Protein AF-A0A355UNB9-F1 (afdb_monomer_lite)

Radius of gyration: 19.96 Å; chains: 1; bounding box: 40×48×57 Å

pLDDT: mean 85.71, std 20.3, range [33.66, 98.69]

Structure (mmCIF, N/CA/C/O backbone):
data_AF-A0A355UNB9-F1
#
_entry.id   AF-A0A355UNB9-F1
#
loop_
_atom_site.group_PDB
_atom_site.id
_atom_site.type_symbol
_atom_site.label_atom_id
_atom_site.label_alt_id
_atom_site.label_comp_id
_atom_site.label_asym_id
_atom_site.label_entity_id
_atom_site.label_seq_id
_atom_site.pdbx_PDB_ins_code
_atom_site.Cartn_x
_atom_site.Cartn_y
_atom_site.Cartn_z
_atom_site.occupancy
_atom_site.B_iso_or_equiv
_atom_site.auth_seq_id
_atom_site.auth_comp_id
_atom_site.auth_asym_id
_atom_site.auth_atom_id
_atom_site.pdbx_PDB_model_num
ATOM 1 N N . MET A 1 1 ? 20.670 -5.992 5.823 1.00 36.31 1 MET A N 1
ATOM 2 C CA . MET A 1 1 ? 20.716 -6.525 4.443 1.00 36.31 1 MET A CA 1
ATOM 3 C C . MET A 1 1 ? 19.431 -7.303 4.202 1.00 36.31 1 MET A C 1
ATOM 5 O O . MET A 1 1 ? 19.235 -8.305 4.875 1.00 36.31 1 MET A O 1
ATOM 9 N N . ARG A 1 2 ? 18.523 -6.809 3.347 1.00 42.16 2 ARG A N 1
ATOM 10 C CA . ARG A 1 2 ? 17.342 -7.574 2.900 1.00 42.16 2 ARG A CA 1
ATOM 11 C C . ARG A 1 2 ? 17.784 -8.580 1.821 1.00 42.16 2 ARG A C 1
ATOM 13 O O . ARG A 1 2 ? 18.657 -8.222 1.029 1.00 42.16 2 ARG A O 1
ATOM 20 N N . PRO A 1 3 ? 17.246 -9.811 1.797 1.00 41.12 3 PRO A N 1
ATOM 21 C CA . PRO A 1 3 ? 17.519 -10.760 0.722 1.00 41.12 3 PRO A CA 1
ATOM 22 C C . PRO A 1 3 ? 16.921 -10.253 -0.605 1.00 41.12 3 PRO A C 1
ATOM 24 O O . PRO A 1 3 ? 16.001 -9.433 -0.579 1.00 41.12 3 PRO A O 1
ATOM 27 N N . PRO A 1 4 ? 17.433 -10.709 -1.760 1.00 48.72 4 PRO A N 1
ATOM 28 C CA . PRO A 1 4 ? 16.905 -10.315 -3.060 1.00 48.72 4 PRO A CA 1
ATOM 29 C C . PRO A 1 4 ? 15.475 -10.843 -3.235 1.00 48.72 4 PRO A C 1
ATOM 31 O O . PRO A 1 4 ? 15.212 -12.032 -3.042 1.00 48.72 4 PRO A O 1
ATOM 34 N N . PHE A 1 5 ? 14.552 -9.953 -3.599 1.00 41.62 5 PHE A N 1
ATOM 35 C CA . PHE A 1 5 ? 13.196 -10.319 -3.996 1.00 41.62 5 PHE A CA 1
ATOM 36 C C . PHE A 1 5 ? 13.260 -11.183 -5.264 1.00 41.62 5 PHE A C 1
ATOM 38 O O . PHE A 1 5 ? 13.942 -10.846 -6.231 1.00 41.62 5 PHE A O 1
ATOM 45 N N . THR A 1 6 ? 12.594 -12.337 -5.238 1.00 33.66 6 THR A N 1
ATOM 46 C CA . THR A 1 6 ? 12.492 -13.243 -6.388 1.00 33.66 6 THR A CA 1
ATOM 47 C C . THR A 1 6 ? 11.298 -12.815 -7.234 1.00 33.66 6 THR A C 1
ATOM 49 O O . THR A 1 6 ? 10.173 -12.807 -6.744 1.00 33.66 6 THR A O 1
ATOM 52 N N . ILE A 1 7 ? 11.536 -12.461 -8.498 1.00 41.28 7 ILE A N 1
ATOM 53 C CA . ILE A 1 7 ? 10.476 -12.167 -9.470 1.00 41.28 7 ILE A CA 1
ATOM 54 C C . ILE A 1 7 ? 9.796 -13.491 -9.841 1.00 41.28 7 ILE A C 1
ATOM 56 O O . ILE A 1 7 ? 10.406 -14.352 -10.478 1.00 41.28 7 ILE A O 1
ATOM 60 N N . HIS A 1 8 ? 8.531 -13.663 -9.459 1.00 39.06 8 HIS A N 1
ATOM 61 C CA . HIS A 1 8 ? 7.704 -14.781 -9.908 1.00 39.06 8 HIS A CA 1
ATOM 62 C C . HIS A 1 8 ? 7.012 -14.419 -11.229 1.00 39.06 8 HIS A C 1
ATOM 64 O O . HIS A 1 8 ? 5.869 -13.978 -11.246 1.00 39.06 8 HIS A O 1
ATOM 70 N N . ALA A 1 9 ? 7.695 -14.622 -12.356 1.00 43.97 9 ALA A N 1
ATOM 71 C CA . ALA A 1 9 ? 7.033 -14.642 -13.658 1.00 43.97 9 ALA A CA 1
ATOM 72 C C . ALA A 1 9 ? 6.337 -16.001 -13.840 1.00 43.97 9 ALA A C 1
ATOM 74 O O . ALA A 1 9 ? 7.000 -17.038 -13.917 1.00 43.97 9 ALA A O 1
ATOM 75 N N . ILE A 1 10 ? 5.004 -16.019 -13.908 1.00 44.78 10 ILE A N 1
ATOM 76 C CA . ILE A 1 10 ? 4.262 -17.228 -14.286 1.00 44.78 10 ILE A CA 1
ATOM 77 C C . ILE A 1 10 ? 4.319 -17.345 -15.810 1.00 44.78 10 ILE A C 1
ATOM 79 O O . ILE A 1 10 ? 3.577 -16.687 -16.536 1.00 44.78 10 ILE A O 1
ATOM 83 N N . LEU A 1 11 ? 5.215 -18.197 -16.306 1.00 42.91 11 LEU A N 1
ATOM 84 C CA . LEU A 1 11 ? 5.158 -18.678 -17.682 1.00 42.91 11 LEU A CA 1
ATOM 85 C C . LEU A 1 11 ? 4.012 -19.693 -17.775 1.00 42.91 11 LEU A C 1
ATOM 87 O O . LEU A 1 11 ? 4.052 -20.731 -17.117 1.00 42.91 11 LEU A O 1
ATOM 91 N N . ALA A 1 12 ? 2.986 -19.405 -18.574 1.00 41.47 12 ALA A N 1
ATOM 92 C CA . ALA A 1 12 ? 1.931 -20.374 -18.856 1.00 41.47 12 ALA A CA 1
ATOM 93 C C . ALA A 1 12 ? 2.526 -21.609 -19.568 1.00 41.47 12 ALA A C 1
ATOM 95 O O . ALA A 1 12 ? 3.122 -21.486 -20.640 1.00 41.47 12 ALA A O 1
ATOM 96 N N . ASP A 1 13 ? 2.379 -22.791 -18.960 1.00 42.03 13 ASP A N 1
ATOM 97 C CA . ASP A 1 13 ? 2.879 -24.069 -19.482 1.00 42.03 13 ASP A CA 1
ATOM 98 C C . ASP A 1 13 ? 1.979 -24.578 -20.634 1.00 42.03 13 ASP A C 1
ATOM 100 O O . ASP A 1 13 ? 0.772 -24.755 -20.441 1.00 42.03 13 ASP A O 1
ATOM 104 N N . PRO A 1 14 ? 2.509 -24.814 -21.849 1.00 48.97 14 PRO A N 1
ATOM 105 C CA . PRO A 1 14 ? 1.712 -25.135 -23.032 1.00 48.97 14 PRO A CA 1
ATOM 106 C C . PRO A 1 14 ? 1.349 -26.625 -23.178 1.00 48.97 14 PRO A C 1
ATOM 108 O O . PRO A 1 14 ? 1.231 -27.114 -24.304 1.00 48.97 14 PRO A O 1
ATOM 111 N N . LEU A 1 15 ? 1.142 -27.386 -22.098 1.00 48.03 15 LEU A N 1
ATOM 112 C CA . LEU A 1 15 ? 0.785 -28.810 -22.201 1.00 48.03 15 LEU A CA 1
ATOM 113 C C . LEU A 1 15 ? -0.690 -29.054 -22.583 1.00 48.03 15 LEU A C 1
ATOM 115 O O . LEU A 1 15 ? -1.437 -29.743 -21.894 1.00 48.03 15 LEU A O 1
ATOM 119 N N . LEU A 1 16 ? -1.067 -28.586 -23.774 1.00 48.44 16 LEU A N 1
ATOM 120 C CA . LEU A 1 16 ? -2.124 -29.163 -24.596 1.00 48.44 16 LEU A CA 1
ATOM 121 C C . LEU A 1 16 ? -1.446 -29.964 -25.721 1.00 48.44 16 LEU A C 1
ATOM 123 O O . LEU A 1 16 ? -0.952 -29.411 -26.704 1.00 48.44 16 LEU A O 1
ATOM 127 N N . LYS A 1 17 ? -1.372 -31.292 -25.577 1.00 57.19 17 LYS A N 1
ATOM 128 C CA . LYS A 1 17 ? -0.872 -32.167 -26.649 1.00 57.19 17 LYS A CA 1
ATOM 129 C C . LYS A 1 17 ? -1.819 -32.088 -27.849 1.00 57.19 17 LYS A C 1
ATOM 131 O O . LYS A 1 17 ? -2.913 -32.639 -27.792 1.00 57.19 17 LYS A O 1
ATOM 136 N N . CYS A 1 18 ? -1.370 -31.510 -28.963 1.00 41.78 18 CYS A N 1
ATOM 137 C CA . CYS A 1 18 ? -1.971 -31.777 -30.266 1.00 41.78 18 CYS A CA 1
ATOM 138 C C . CYS A 1 18 ? -0.901 -31.951 -31.359 1.00 41.78 18 CYS A C 1
ATOM 140 O O . CYS A 1 18 ? 0.000 -31.136 -31.526 1.00 41.78 18 CYS A O 1
ATOM 142 N N . ARG A 1 19 ? -1.021 -33.106 -32.019 1.00 45.78 19 ARG A N 1
ATOM 143 C CA . ARG A 1 19 ? -0.370 -33.693 -33.204 1.00 45.78 19 ARG A CA 1
ATOM 144 C C . ARG A 1 19 ? 0.531 -32.787 -34.077 1.00 45.78 19 ARG A C 1
ATOM 146 O O . ARG A 1 19 ? 0.133 -31.709 -34.501 1.00 45.78 19 ARG A O 1
ATOM 153 N N . LYS A 1 20 ? 1.710 -33.312 -34.452 1.00 62.59 20 LYS A N 1
ATOM 154 C CA . LYS A 1 20 ? 2.584 -32.760 -35.507 1.00 62.59 20 LYS A CA 1
ATOM 155 C C . LYS A 1 20 ? 1.989 -33.012 -36.898 1.00 62.59 20 LYS A C 1
ATOM 157 O O . LYS A 1 20 ? 1.699 -34.161 -37.205 1.00 62.59 20 LYS A O 1
ATOM 162 N N . GLU A 1 21 ? 1.863 -31.958 -37.705 1.00 55.25 21 GLU A N 1
ATOM 163 C CA . GLU A 1 21 ? 2.444 -31.803 -39.058 1.00 55.25 21 GLU A CA 1
ATOM 164 C C . GLU A 1 21 ? 1.874 -30.546 -39.744 1.00 55.25 21 GLU A C 1
ATOM 166 O O . GLU A 1 21 ? 0.665 -30.359 -39.836 1.00 55.25 21 GLU A O 1
ATOM 171 N N . GLY A 1 22 ? 2.764 -29.664 -40.206 1.00 50.22 22 GLY A N 1
ATOM 172 C CA . GLY A 1 22 ? 2.441 -28.382 -40.843 1.00 50.22 22 GLY A CA 1
ATOM 173 C C . GLY A 1 22 ? 3.438 -27.311 -40.403 1.00 50.22 22 GLY A C 1
ATOM 174 O O . GLY A 1 22 ? 3.806 -27.287 -39.231 1.00 50.22 22 GLY A O 1
ATOM 175 N N . LYS A 1 23 ? 3.930 -26.470 -41.330 1.00 57.12 23 LYS A N 1
ATOM 176 C CA . LYS A 1 23 ? 4.874 -25.368 -41.043 1.00 57.12 23 LYS A CA 1
ATOM 177 C C . LYS A 1 23 ? 4.416 -24.634 -39.779 1.00 57.12 23 LYS A C 1
ATOM 179 O O . LYS A 1 23 ? 3.363 -24.003 -39.795 1.00 57.12 23 LYS A O 1
ATOM 184 N N . GLY A 1 24 ? 5.159 -24.814 -38.686 1.00 52.81 24 GLY A N 1
ATOM 185 C CA . GLY A 1 24 ? 4.707 -24.452 -37.348 1.00 52.81 24 GLY A CA 1
ATOM 186 C C . GLY A 1 24 ? 4.387 -22.968 -37.284 1.00 52.81 24 GLY A C 1
ATOM 187 O O . GLY A 1 24 ? 5.292 -22.142 -37.370 1.00 52.81 24 GLY A O 1
ATOM 188 N N . LYS A 1 25 ? 3.100 -22.639 -37.153 1.00 62.12 25 LYS A N 1
ATOM 189 C CA . LYS A 1 25 ? 2.651 -21.299 -36.788 1.00 62.12 25 LYS A CA 1
ATOM 190 C C . LYS A 1 25 ? 3.379 -20.953 -35.491 1.00 62.12 25 LYS A C 1
ATOM 192 O O . LYS A 1 25 ? 3.246 -21.682 -34.509 1.00 62.12 25 LYS A O 1
ATOM 197 N N . MET A 1 26 ? 4.215 -19.919 -35.517 1.00 65.56 26 MET A N 1
ATOM 198 C CA . MET A 1 26 ? 4.872 -19.426 -34.312 1.00 65.56 26 MET A CA 1
ATOM 199 C C . MET A 1 26 ? 3.755 -19.081 -33.324 1.00 65.56 26 MET A C 1
ATOM 201 O O . MET A 1 26 ? 2.904 -18.249 -33.628 1.00 65.56 26 MET A O 1
ATOM 205 N N . MET A 1 27 ? 3.677 -19.824 -32.220 1.00 74.00 27 MET A N 1
ATOM 206 C CA . MET A 1 27 ? 2.642 -19.605 -31.215 1.00 74.00 27 MET A CA 1
ATOM 207 C C . MET A 1 27 ? 2.927 -18.255 -30.571 1.00 74.00 27 MET A C 1
ATOM 209 O O . MET A 1 27 ? 4.002 -18.072 -29.996 1.00 74.00 27 MET A O 1
ATOM 213 N N . GLU A 1 28 ? 1.992 -17.319 -30.707 1.00 85.81 28 GLU A N 1
ATOM 214 C CA . GLU A 1 28 ? 2.036 -16.051 -29.988 1.00 85.81 28 GLU A CA 1
ATOM 215 C C . GLU A 1 28 ? 2.104 -16.358 -28.490 1.00 85.81 28 GLU A C 1
ATOM 217 O O . GLU A 1 28 ? 1.320 -17.151 -27.961 1.00 85.81 28 GLU A O 1
ATOM 222 N N . ARG A 1 29 ? 3.109 -15.792 -27.824 1.00 87.94 29 ARG A N 1
ATOM 223 C CA . ARG A 1 29 ? 3.284 -15.896 -26.377 1.00 87.94 29 ARG A CA 1
ATOM 224 C C . ARG A 1 29 ? 2.895 -14.560 -25.771 1.00 87.94 29 ARG A C 1
ATOM 226 O O . ARG A 1 29 ? 3.175 -13.520 -26.354 1.00 87.94 29 ARG A O 1
ATOM 233 N N . ALA A 1 30 ? 2.282 -14.610 -24.599 1.00 91.50 30 ALA A N 1
ATOM 234 C CA . ALA A 1 30 ? 1.950 -13.435 -23.814 1.00 91.50 30 ALA A CA 1
ATOM 235 C C . ALA A 1 30 ? 2.500 -13.597 -22.395 1.00 91.50 30 ALA A C 1
ATOM 237 O O . ALA A 1 30 ? 2.605 -14.717 -21.888 1.00 91.50 30 ALA A O 1
ATOM 238 N N . ALA A 1 31 ? 2.833 -12.472 -21.768 1.00 91.88 31 ALA A N 1
ATOM 239 C CA . ALA A 1 31 ? 3.201 -12.388 -20.364 1.00 91.88 31 ALA A CA 1
ATOM 240 C C . ALA A 1 31 ? 2.223 -11.449 -19.651 1.00 91.88 31 ALA A C 1
ATOM 242 O O . ALA A 1 31 ? 1.913 -10.371 -20.160 1.00 91.88 31 ALA A O 1
ATOM 243 N N . LEU A 1 32 ? 1.736 -11.871 -18.484 1.00 94.12 32 LEU A N 1
ATOM 244 C CA . LEU A 1 32 ? 0.931 -11.048 -17.588 1.00 94.12 32 LEU A CA 1
ATOM 245 C C . LEU A 1 32 ? 1.807 -10.650 -16.407 1.00 94.12 32 LEU A C 1
ATOM 247 O O . LEU A 1 32 ? 2.380 -11.516 -15.745 1.00 94.12 32 LEU A O 1
ATOM 251 N N . TRP A 1 33 ? 1.911 -9.347 -16.176 1.00 93.69 33 TRP A N 1
ATOM 252 C CA . TRP A 1 33 ? 2.728 -8.770 -15.119 1.00 93.69 33 TRP A CA 1
ATOM 253 C C . TRP A 1 33 ? 1.819 -8.164 -14.061 1.00 93.69 33 TRP A C 1
ATOM 255 O O . TRP A 1 33 ? 0.884 -7.434 -14.391 1.00 93.69 33 TRP A O 1
ATOM 265 N N . ASP A 1 34 ? 2.112 -8.469 -12.804 1.00 91.69 34 ASP A N 1
ATOM 266 C CA . ASP A 1 34 ? 1.610 -7.684 -11.684 1.00 91.69 34 ASP A CA 1
ATOM 267 C C . ASP A 1 34 ? 2.333 -6.325 -11.628 1.00 91.69 34 ASP A C 1
ATOM 269 O O . ASP A 1 34 ? 3.393 -6.161 -12.236 1.00 91.69 34 ASP A O 1
ATOM 273 N N . LEU A 1 35 ? 1.770 -5.339 -10.932 1.00 92.69 35 LEU A N 1
ATOM 274 C CA . LEU A 1 35 ? 2.311 -3.981 -10.872 1.00 92.69 35 LEU A CA 1
ATOM 275 C C . LEU A 1 35 ? 3.180 -3.770 -9.625 1.00 92.69 35 LEU A C 1
ATOM 277 O O . LEU A 1 35 ? 4.387 -3.537 -9.739 1.00 92.69 35 LEU A O 1
ATOM 281 N N . ASP A 1 36 ? 2.570 -3.854 -8.446 1.00 92.19 36 ASP A N 1
ATOM 282 C CA . ASP A 1 36 ? 3.179 -3.477 -7.172 1.00 92.19 36 ASP A CA 1
ATOM 283 C C . ASP A 1 36 ? 4.153 -4.548 -6.682 1.00 92.19 36 ASP A C 1
ATOM 285 O O . ASP A 1 36 ? 3.804 -5.712 -6.51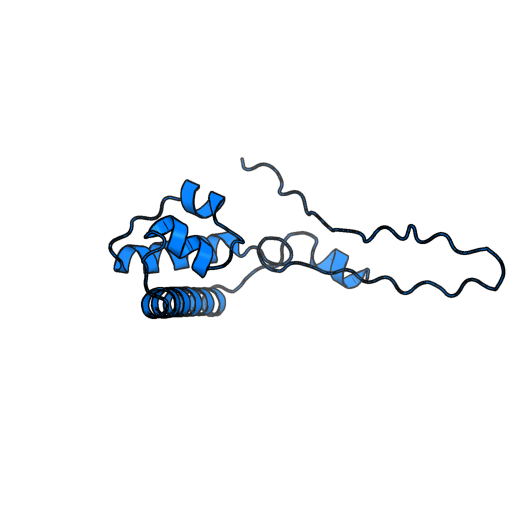6 1.00 92.19 36 ASP A O 1
ATOM 289 N N . GLY A 1 37 ? 5.416 -4.175 -6.474 1.00 89.81 37 GLY A N 1
ATOM 290 C CA . GLY A 1 37 ? 6.457 -5.136 -6.104 1.00 89.81 37 GLY A CA 1
ATOM 291 C C . GLY A 1 37 ? 6.900 -6.062 -7.245 1.00 89.81 37 GLY A C 1
ATOM 292 O O . GLY A 1 37 ? 7.746 -6.927 -7.018 1.00 89.81 37 GLY A O 1
ATOM 293 N N . THR A 1 38 ? 6.380 -5.862 -8.465 1.00 93.75 38 THR A N 1
ATOM 294 C CA . THR A 1 38 ? 6.800 -6.583 -9.679 1.00 93.75 38 THR A CA 1
ATOM 295 C C . THR A 1 38 ? 7.362 -5.636 -10.736 1.00 93.75 38 THR A C 1
ATOM 297 O O . THR A 1 38 ? 8.516 -5.784 -11.137 1.00 93.75 38 THR A O 1
ATOM 300 N N . LEU A 1 39 ? 6.578 -4.649 -11.179 1.00 95.69 39 LEU A N 1
ATOM 301 C CA . LEU A 1 39 ? 7.047 -3.612 -12.100 1.00 95.69 39 LEU A CA 1
ATOM 302 C C . LEU A 1 39 ? 7.572 -2.390 -11.345 1.00 95.69 39 LEU A C 1
ATOM 304 O O . LEU A 1 39 ? 8.571 -1.810 -11.760 1.00 95.69 39 LEU A O 1
ATOM 308 N N . LEU A 1 40 ? 6.917 -2.01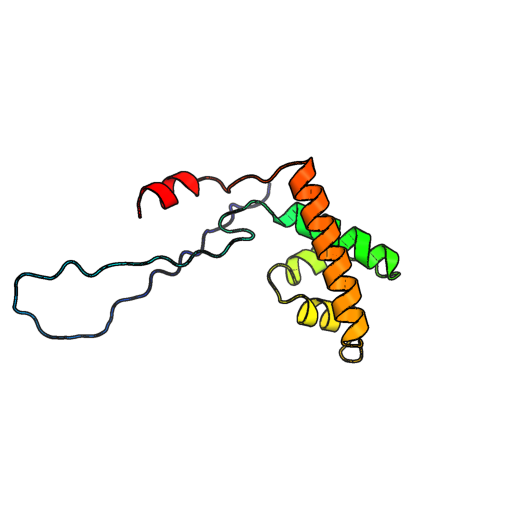0 -10.247 1.00 95.25 40 LEU A N 1
ATOM 309 C CA . LEU A 1 40 ? 7.208 -0.797 -9.484 1.00 95.25 40 LEU A CA 1
ATOM 310 C C . LEU A 1 40 ? 7.751 -1.117 -8.091 1.00 95.25 40 LEU A C 1
ATOM 312 O O . LEU A 1 40 ? 7.242 -2.014 -7.414 1.00 95.25 40 LEU A O 1
ATOM 316 N N . ASP A 1 41 ? 8.725 -0.329 -7.630 1.00 93.75 41 ASP A N 1
ATOM 317 C CA . ASP A 1 41 ? 9.123 -0.316 -6.217 1.00 93.75 41 ASP A CA 1
ATOM 318 C C . ASP A 1 41 ? 8.152 0.572 -5.417 1.00 93.75 41 ASP A C 1
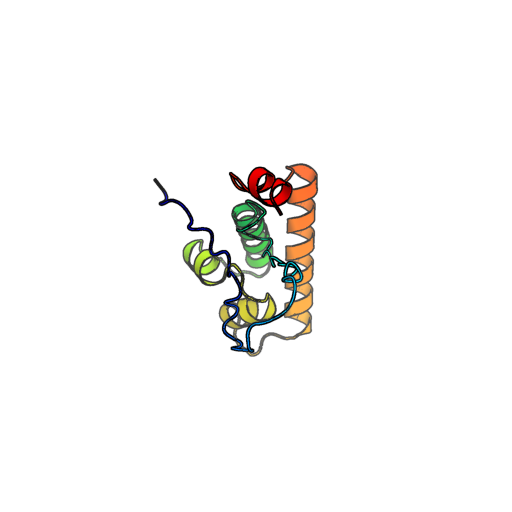ATOM 320 O O . ASP A 1 41 ? 8.436 1.725 -5.093 1.00 93.75 41 ASP A O 1
ATOM 324 N N . SER A 1 42 ? 6.936 0.066 -5.180 1.00 95.25 42 SER A N 1
ATOM 325 C CA . SER A 1 42 ? 5.833 0.841 -4.589 1.00 95.25 42 SER A CA 1
ATOM 326 C C . SER A 1 42 ? 5.621 0.592 -3.090 1.00 95.25 42 SER A C 1
ATOM 328 O O . SER A 1 42 ? 4.881 1.330 -2.434 1.00 95.25 42 SER A O 1
ATOM 330 N N . ALA A 1 43 ? 6.274 -0.418 -2.506 1.00 95.06 43 ALA A N 1
ATOM 331 C CA . ALA A 1 43 ? 5.937 -0.923 -1.172 1.00 95.06 43 ALA A CA 1
ATOM 332 C C . ALA A 1 43 ? 6.039 0.140 -0.063 1.00 95.06 43 ALA A C 1
ATOM 334 O O . ALA A 1 43 ? 5.218 0.151 0.855 1.00 95.06 43 ALA A O 1
ATOM 335 N N . GLU A 1 44 ? 7.014 1.051 -0.138 1.00 96.31 44 GLU A N 1
ATOM 336 C CA . GLU A 1 44 ? 7.166 2.111 0.866 1.00 96.31 44 GLU A CA 1
ATOM 337 C C . GLU A 1 44 ? 6.043 3.158 0.781 1.00 96.31 44 GLU A C 1
ATOM 339 O O . GLU A 1 44 ? 5.528 3.592 1.809 1.00 96.31 44 GLU A O 1
ATOM 344 N N . PHE A 1 45 ? 5.578 3.499 -0.424 1.00 97.44 45 PHE A N 1
ATOM 345 C CA . PHE A 1 45 ? 4.432 4.395 -0.607 1.00 97.44 45 PHE A CA 1
ATOM 346 C C . PHE A 1 45 ? 3.138 3.775 -0.067 1.00 97.44 45 PHE A C 1
ATOM 348 O O . PHE A 1 45 ? 2.321 4.451 0.565 1.00 97.44 45 PHE A O 1
ATOM 355 N N . HIS A 1 46 ? 2.949 2.469 -0.261 1.00 97.56 46 HIS A N 1
ATOM 356 C CA . HIS A 1 46 ? 1.831 1.753 0.351 1.00 97.56 46 HIS A CA 1
ATOM 357 C C . HIS A 1 46 ? 1.936 1.714 1.876 1.00 97.56 46 HIS A C 1
ATOM 359 O O . HIS A 1 46 ? 0.923 1.896 2.548 1.00 97.56 46 HIS A O 1
ATOM 365 N N . TRP A 1 47 ? 3.137 1.513 2.422 1.00 98.06 47 TRP A N 1
ATOM 366 C CA . TRP A 1 47 ? 3.370 1.541 3.864 1.00 98.06 47 TRP A CA 1
ATOM 367 C C . TRP A 1 47 ? 2.970 2.890 4.469 1.00 98.06 47 TRP A C 1
ATOM 369 O O . TRP A 1 47 ? 2.143 2.922 5.377 1.00 98.06 47 TRP A O 1
ATOM 379 N N . ILE A 1 48 ? 3.500 3.992 3.932 1.00 98.00 48 ILE A N 1
ATOM 380 C CA . ILE A 1 48 ? 3.256 5.339 4.465 1.00 98.00 48 ILE A CA 1
ATOM 381 C C . ILE A 1 48 ? 1.776 5.717 4.336 1.00 98.00 48 ILE A C 1
ATOM 383 O O . ILE A 1 48 ? 1.175 6.182 5.301 1.00 98.00 48 ILE A O 1
ATOM 387 N N . SER A 1 49 ? 1.156 5.462 3.176 1.00 98.19 49 SER A N 1
ATOM 388 C CA . SER A 1 49 ? -0.261 5.804 2.960 1.00 98.19 49 SER A CA 1
ATOM 389 C C . SER A 1 49 ? -1.193 5.050 3.907 1.00 98.19 49 SER A C 1
ATOM 391 O O . SER A 1 49 ? -2.109 5.649 4.466 1.00 98.19 49 SER A O 1
ATOM 393 N N . TRP A 1 50 ? -0.944 3.759 4.140 1.00 98.50 50 TRP A N 1
ATOM 394 C CA . TRP A 1 50 ? -1.699 2.997 5.129 1.00 98.50 50 TRP A CA 1
ATOM 395 C C . TRP A 1 50 ? -1.436 3.475 6.553 1.00 98.50 50 TRP A C 1
ATOM 397 O O . TRP A 1 50 ? -2.388 3.655 7.308 1.00 98.50 50 TRP A O 1
ATOM 407 N N . GLN A 1 51 ? -0.171 3.680 6.924 1.00 98.38 51 GLN A N 1
ATOM 408 C CA . GLN A 1 51 ? 0.207 4.098 8.271 1.00 98.38 51 GLN A CA 1
ATOM 409 C C . GLN A 1 51 ? -0.455 5.429 8.649 1.00 98.38 51 GLN A C 1
ATOM 411 O O . GLN A 1 51 ? -1.042 5.528 9.724 1.00 98.38 51 GLN A O 1
ATOM 416 N N . GLU A 1 52 ? -0.397 6.433 7.773 1.00 98.00 52 GLU A N 1
ATOM 417 C CA . GLU A 1 52 ? -0.977 7.752 8.040 1.00 98.00 52 GLU A CA 1
ATOM 418 C C . GLU A 1 52 ? -2.503 7.707 8.150 1.00 98.00 52 GLU A C 1
ATOM 420 O O . GLU A 1 52 ? -3.072 8.250 9.098 1.00 98.00 52 GLU A O 1
ATOM 425 N N . VAL A 1 53 ? -3.173 7.042 7.204 1.00 98.50 53 VAL A N 1
ATOM 426 C CA . VAL A 1 53 ? -4.640 6.981 7.194 1.00 98.50 53 VAL A CA 1
ATOM 427 C C . VAL A 1 53 ? -5.163 6.188 8.385 1.00 98.50 53 VAL A C 1
ATOM 429 O O . VAL A 1 53 ? -6.107 6.623 9.035 1.00 98.50 53 VAL A O 1
ATOM 432 N N . LEU A 1 54 ? -4.541 5.058 8.724 1.00 98.31 54 LEU A N 1
ATOM 433 C CA . LEU A 1 54 ? -4.983 4.244 9.856 1.00 98.31 54 LEU A CA 1
ATOM 434 C C . LEU A 1 54 ? -4.707 4.913 11.201 1.00 98.31 54 LEU A C 1
ATOM 436 O O . LEU A 1 54 ? -5.512 4.766 12.120 1.00 98.31 54 LEU A O 1
ATOM 440 N N . LEU A 1 55 ? -3.641 5.710 11.311 1.00 98.06 55 LEU A N 1
ATOM 441 C CA . LEU A 1 55 ? -3.397 6.499 12.514 1.00 98.06 55 LEU A CA 1
ATOM 442 C C . LEU A 1 55 ? -4.547 7.488 12.778 1.00 98.06 55 LEU A C 1
ATOM 444 O O . LEU A 1 55 ? -4.958 7.645 13.926 1.00 98.06 55 LEU A O 1
ATOM 448 N N . ALA A 1 56 ? -5.125 8.088 11.729 1.00 95.88 56 ALA A N 1
ATOM 449 C CA . ALA A 1 56 ? -6.308 8.949 11.846 1.00 95.88 56 ALA A CA 1
ATOM 450 C C . ALA A 1 56 ? -7.577 8.187 12.286 1.00 95.88 56 ALA A C 1
ATOM 452 O O . ALA A 1 56 ? -8.481 8.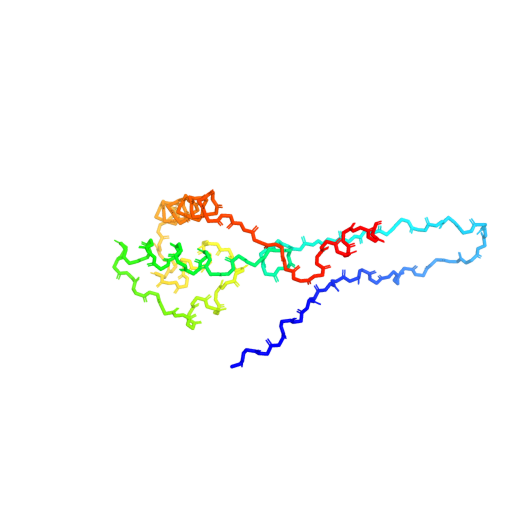779 12.876 1.00 95.88 56 ALA A O 1
ATOM 453 N N . GLU A 1 57 ? -7.619 6.870 12.071 1.00 96.44 57 GLU A N 1
ATOM 454 C CA . GLU A 1 57 ? -8.670 5.965 12.557 1.00 96.44 57 GLU A CA 1
ATOM 455 C C . GLU A 1 57 ? -8.396 5.425 13.974 1.00 96.44 57 GLU A C 1
ATOM 457 O O . GLU A 1 57 ? -9.114 4.548 14.452 1.00 96.44 57 GLU A O 1
ATOM 462 N N . ASN A 1 58 ? -7.378 5.942 14.674 1.00 96.75 58 ASN A N 1
ATOM 463 C CA . ASN A 1 58 ? -6.888 5.427 15.960 1.00 96.75 58 ASN A CA 1
ATOM 464 C C . ASN A 1 58 ? -6.394 3.970 15.886 1.00 96.75 58 ASN A C 1
ATOM 466 O O . ASN A 1 58 ? -6.503 3.216 16.855 1.00 96.75 58 ASN A O 1
ATOM 470 N N . PHE A 1 59 ? -5.847 3.571 14.738 1.00 97.56 59 PHE A N 1
ATOM 471 C CA . PHE A 1 59 ? -5.266 2.255 14.526 1.00 97.56 59 PHE A CA 1
ATOM 472 C C . PHE A 1 59 ? -3.768 2.371 14.227 1.00 97.56 59 PHE A C 1
ATOM 474 O O . PHE A 1 59 ? -3.350 2.836 13.167 1.00 97.56 59 PHE A O 1
ATOM 481 N N . GLU A 1 60 ? -2.937 1.905 15.158 1.00 97.88 60 GLU A N 1
ATOM 482 C CA . GLU A 1 60 ? -1.488 1.858 14.967 1.00 97.88 60 GLU A CA 1
ATOM 483 C C . GLU A 1 60 ? -1.090 0.620 14.153 1.00 97.88 60 GLU A C 1
ATOM 485 O O . GLU A 1 60 ? -1.060 -0.508 14.652 1.00 97.88 60 GLU A O 1
ATOM 490 N N . LEU A 1 61 ? -0.778 0.826 12.872 1.00 98.25 61 LEU A N 1
ATOM 491 C CA . LEU A 1 61 ? -0.306 -0.240 11.993 1.00 98.25 61 LEU A CA 1
ATOM 492 C C . LEU A 1 61 ? 1.193 -0.504 12.206 1.00 98.25 61 LEU A C 1
ATOM 494 O O . LEU A 1 61 ? 2.019 0.388 12.016 1.00 98.25 61 LEU A O 1
ATOM 498 N N . SER A 1 62 ? 1.560 -1.749 12.530 1.00 98.12 62 SER A N 1
ATOM 499 C CA . SER A 1 62 ? 2.963 -2.180 12.562 1.00 98.12 62 SER A CA 1
ATOM 500 C C . SER A 1 62 ? 3.481 -2.570 11.177 1.00 98.12 62 SER A C 1
ATOM 502 O O . SER A 1 62 ? 2.724 -2.990 10.294 1.00 98.12 62 SER A O 1
ATOM 504 N N . ARG A 1 63 ? 4.804 -2.484 10.991 1.00 97.62 63 ARG A N 1
ATOM 505 C CA . ARG A 1 63 ? 5.448 -2.825 9.716 1.00 97.62 63 ARG A CA 1
ATOM 506 C C . ARG A 1 63 ? 5.295 -4.306 9.385 1.00 97.62 63 ARG A C 1
ATOM 508 O O . ARG A 1 63 ? 5.095 -4.652 8.226 1.00 97.62 63 ARG A O 1
ATOM 515 N N . GLU A 1 64 ? 5.352 -5.175 10.387 1.00 97.88 64 GLU A N 1
ATOM 516 C CA . GLU A 1 64 ? 5.173 -6.619 10.231 1.00 97.88 64 GLU A CA 1
ATOM 517 C C . GLU A 1 64 ? 3.761 -6.945 9.742 1.00 97.88 64 GLU A C 1
ATOM 519 O O . GLU A 1 64 ? 3.600 -7.743 8.819 1.00 97.88 64 GLU A O 1
ATOM 524 N N . ARG A 1 65 ? 2.743 -6.288 10.314 1.00 97.69 65 ARG A N 1
ATOM 525 C CA . ARG A 1 65 ? 1.347 -6.491 9.919 1.00 97.69 65 ARG A CA 1
ATOM 526 C C . ARG A 1 65 ? 1.078 -5.968 8.511 1.00 97.69 65 ARG A C 1
ATOM 528 O O . ARG A 1 65 ? 0.413 -6.645 7.738 1.00 97.69 65 ARG A O 1
ATOM 535 N N . PHE A 1 66 ? 1.656 -4.820 8.158 1.00 98.06 66 PHE A N 1
ATOM 536 C CA . PHE A 1 66 ? 1.636 -4.322 6.783 1.00 98.06 66 PHE A CA 1
ATOM 537 C C . PHE A 1 66 ? 2.255 -5.319 5.799 1.00 98.06 66 PHE A C 1
ATOM 539 O O . PHE A 1 66 ? 1.653 -5.630 4.781 1.00 98.06 66 PHE A O 1
ATOM 546 N N . LEU A 1 67 ? 3.450 -5.840 6.093 1.00 96.06 67 LEU A N 1
ATOM 547 C CA . LEU A 1 67 ? 4.125 -6.781 5.194 1.00 96.06 67 LEU A CA 1
ATOM 548 C C . LEU A 1 67 ? 3.333 -8.081 5.017 1.00 96.06 67 LEU A C 1
ATOM 550 O O . LEU A 1 67 ? 3.366 -8.660 3.936 1.00 96.06 67 LEU A O 1
ATOM 554 N N . ALA A 1 68 ? 2.620 -8.526 6.054 1.00 96.50 68 ALA A N 1
ATOM 555 C CA . ALA A 1 68 ? 1.763 -9.705 5.986 1.00 96.50 68 ALA A CA 1
ATOM 556 C C . ALA A 1 68 ? 0.503 -9.498 5.127 1.00 96.50 68 ALA A C 1
ATOM 558 O O . ALA A 1 68 ? -0.051 -10.477 4.633 1.00 96.50 68 ALA A O 1
ATOM 559 N N . SER A 1 69 ? 0.055 -8.252 4.953 1.00 95.44 69 SER A N 1
ATOM 560 C CA . SER A 1 69 ? -1.173 -7.915 4.226 1.00 95.44 69 SER A CA 1
ATOM 561 C C . SER A 1 69 ? -0.936 -7.246 2.867 1.00 95.44 69 SER A C 1
ATOM 563 O O . SER A 1 69 ? -1.866 -7.088 2.074 1.00 95.44 69 SER A O 1
ATOM 565 N N . PHE A 1 70 ? 0.302 -6.850 2.571 1.00 94.12 70 PHE A N 1
ATOM 566 C CA . PHE A 1 70 ? 0.658 -6.168 1.334 1.00 94.12 70 PHE A CA 1
ATOM 567 C C . PHE A 1 70 ? 0.350 -7.036 0.101 1.00 94.12 70 PHE A C 1
ATOM 569 O O . PHE A 1 70 ? 0.704 -8.212 0.048 1.00 94.12 70 PHE A O 1
ATOM 576 N N . GLY A 1 71 ? -0.336 -6.449 -0.886 1.00 90.94 71 GLY A N 1
ATOM 577 C CA . GLY A 1 71 ? -0.831 -7.144 -2.083 1.00 90.94 71 GLY A CA 1
ATOM 578 C C . GLY A 1 71 ? -2.229 -7.763 -1.936 1.00 90.94 71 GLY A C 1
ATOM 579 O O . GLY A 1 71 ? -2.808 -8.219 -2.920 1.00 90.94 71 GLY A O 1
ATOM 580 N N . MET A 1 72 ? -2.816 -7.762 -0.734 1.00 94.62 72 MET A N 1
ATOM 581 C CA . MET A 1 72 ? -4.212 -8.163 -0.545 1.00 94.62 72 MET A CA 1
ATOM 582 C C . MET A 1 72 ? -5.182 -7.060 -0.986 1.00 94.62 72 MET A C 1
ATOM 584 O O . MET A 1 72 ? -4.841 -5.881 -1.077 1.00 94.62 72 MET A O 1
ATOM 588 N N . ARG A 1 73 ? -6.443 -7.438 -1.212 1.00 96.00 73 ARG A N 1
ATOM 589 C CA . ARG A 1 73 ? -7.525 -6.474 -1.442 1.00 96.00 73 ARG A CA 1
ATOM 590 C C . ARG A 1 73 ? -7.757 -5.605 -0.206 1.00 96.00 73 ARG A C 1
ATOM 592 O O . ARG A 1 73 ? -7.831 -6.129 0.902 1.00 96.00 73 ARG A O 1
ATOM 599 N N . ASN A 1 74 ? -7.993 -4.311 -0.414 1.00 97.38 74 ASN A N 1
ATOM 600 C CA . ASN A 1 74 ? -8.197 -3.338 0.666 1.00 97.38 74 ASN A CA 1
ATOM 601 C C . ASN A 1 74 ? -9.318 -3.729 1.641 1.00 97.38 74 ASN A C 1
ATOM 603 O O . ASN A 1 74 ? -9.178 -3.543 2.845 1.00 97.38 74 ASN A O 1
ATOM 607 N N . ASP A 1 75 ? -10.412 -4.317 1.155 1.00 97.75 75 ASP A N 1
ATOM 608 C CA . ASP A 1 75 ? -11.509 -4.751 2.019 1.00 97.75 75 ASP A CA 1
ATOM 609 C C . ASP A 1 75 ? -11.133 -5.950 2.899 1.00 97.75 75 ASP A C 1
ATOM 611 O O . ASP A 1 75 ? -11.502 -5.979 4.069 1.00 97.75 75 ASP A O 1
ATOM 615 N N . ALA A 1 76 ? -10.354 -6.899 2.375 1.00 98.19 76 ALA A N 1
ATOM 616 C CA . ALA A 1 76 ? -9.810 -8.002 3.164 1.00 98.19 76 ALA A CA 1
ATOM 617 C C . ALA A 1 76 ? -8.820 -7.501 4.229 1.00 98.19 76 ALA A C 1
ATOM 619 O O . ALA A 1 7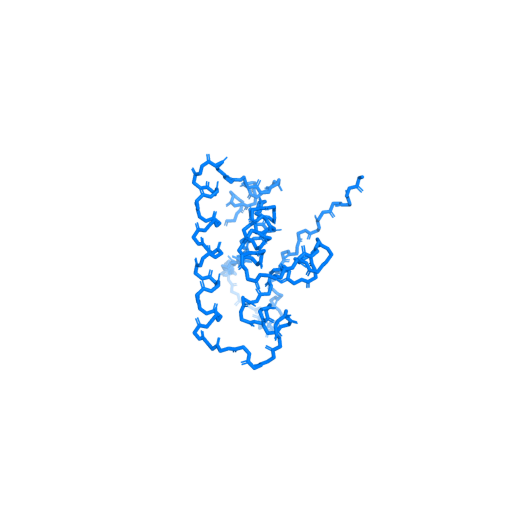6 ? -8.872 -7.954 5.368 1.00 98.19 76 ALA A O 1
ATOM 620 N N . ILE A 1 77 ? -7.968 -6.527 3.883 1.00 98.12 77 ILE A N 1
ATOM 621 C CA . ILE A 1 77 ? -7.043 -5.883 4.830 1.00 98.12 77 ILE A CA 1
ATOM 622 C C . ILE A 1 77 ? -7.823 -5.210 5.965 1.00 98.12 77 ILE A C 1
ATOM 624 O O . ILE A 1 77 ? -7.541 -5.432 7.139 1.00 98.12 77 ILE A O 1
ATOM 628 N N . LEU A 1 78 ? -8.831 -4.402 5.634 1.00 98.44 78 LEU A N 1
ATOM 629 C CA . LEU A 1 78 ? -9.585 -3.651 6.639 1.00 98.44 78 LEU A CA 1
ATOM 630 C C . LEU A 1 78 ? -10.450 -4.548 7.528 1.00 98.44 78 LEU A C 1
ATOM 632 O O . LEU A 1 78 ? -10.585 -4.260 8.716 1.00 98.44 78 LEU A O 1
ATOM 636 N N . ARG A 1 79 ? -10.976 -5.654 6.992 1.00 98.12 79 ARG A N 1
ATOM 637 C CA . ARG A 1 79 ? -11.662 -6.686 7.784 1.00 98.12 79 ARG A CA 1
ATOM 638 C C . ARG A 1 79 ? -10.715 -7.415 8.731 1.00 98.12 79 ARG A C 1
ATOM 640 O O . ARG A 1 79 ? -11.088 -7.653 9.874 1.00 98.12 79 ARG A O 1
ATOM 647 N N . ASP A 1 80 ? -9.482 -7.698 8.309 1.00 97.44 80 ASP A N 1
ATOM 648 C CA . ASP A 1 80 ? -8.457 -8.234 9.214 1.00 97.44 80 ASP A CA 1
ATOM 649 C C . ASP A 1 80 ? -8.135 -7.242 10.347 1.00 97.44 80 ASP A C 1
ATOM 651 O O . ASP A 1 80 ? -7.954 -7.630 11.502 1.00 97.44 80 ASP A O 1
ATOM 655 N N . TYR A 1 81 ? -8.085 -5.943 10.038 1.00 97.31 81 TYR A N 1
ATOM 656 C CA . TYR A 1 81 ? -7.648 -4.908 10.980 1.00 97.31 81 TYR A CA 1
ATOM 657 C C . TYR A 1 81 ? -8.722 -4.534 11.999 1.00 97.31 81 TYR A C 1
ATOM 659 O O . TYR A 1 81 ? -8.437 -4.497 13.196 1.00 97.31 81 TYR A O 1
ATOM 667 N N . PHE A 1 82 ? -9.945 -4.288 11.534 1.00 97.12 82 PHE A N 1
ATOM 668 C CA . PHE A 1 82 ? -11.047 -3.766 12.345 1.00 97.12 82 PHE A CA 1
ATOM 669 C C . PHE A 1 82 ? -12.135 -4.807 12.651 1.00 97.12 82 PHE A C 1
ATOM 671 O O . PHE A 1 82 ? -13.046 -4.522 13.427 1.00 97.12 82 PHE A O 1
ATOM 678 N N . GLY A 1 83 ? -12.039 -6.010 12.078 1.00 97.62 83 GLY A N 1
ATOM 679 C CA . GLY A 1 83 ? -13.036 -7.072 12.191 1.00 97.62 83 GLY A CA 1
ATOM 680 C C . GLY A 1 83 ? -14.050 -7.080 11.042 1.00 97.62 83 GLY A C 1
ATOM 681 O O . GLY A 1 83 ? -14.188 -6.122 10.283 1.00 97.62 83 GLY A O 1
ATOM 682 N N . GLU A 1 84 ? -14.794 -8.182 10.923 1.00 97.38 84 GLU A N 1
ATOM 683 C CA . GLU A 1 84 ? -15.752 -8.411 9.827 1.00 97.38 84 GLU A CA 1
ATOM 684 C C . GLU A 1 84 ? -16.962 -7.461 9.835 1.00 97.38 84 GLU A C 1
ATOM 686 O O . GLU A 1 84 ? -17.603 -7.256 8.800 1.00 97.38 84 GLU A O 1
ATOM 691 N N . ASP A 1 85 ? -17.247 -6.845 10.981 1.00 97.69 85 ASP A N 1
ATOM 692 C CA . ASP A 1 85 ? -18.393 -5.953 11.173 1.00 97.69 85 ASP A CA 1
ATOM 693 C C . ASP A 1 85 ? -18.151 -4.523 10.658 1.00 97.69 85 ASP A C 1
ATOM 695 O O . ASP A 1 85 ? -19.074 -3.703 10.661 1.00 97.69 85 ASP A O 1
ATOM 699 N N . ILE A 1 86 ? -16.935 -4.200 10.192 1.00 98.19 86 ILE A N 1
ATOM 700 C CA . ILE A 1 86 ? -16.651 -2.888 9.605 1.00 98.19 86 ILE A CA 1
ATOM 701 C C . ILE A 1 86 ? -17.558 -2.628 8.396 1.00 98.19 86 ILE A C 1
ATOM 703 O O . ILE A 1 86 ? -17.709 -3.448 7.481 1.00 98.19 86 ILE A O 1
ATOM 707 N N . SER A 1 87 ? -18.191 -1.454 8.402 1.00 98.38 87 SER A N 1
ATOM 708 C CA . SER A 1 87 ? -19.181 -1.109 7.393 1.00 98.38 87 SER A CA 1
ATOM 709 C C . SER A 1 87 ? -18.531 -0.943 6.017 1.00 98.38 87 SER A C 1
ATOM 711 O O . SER A 1 87 ? -17.406 -0.462 5.880 1.00 98.38 87 SER A O 1
ATOM 713 N N . THR A 1 88 ? -19.268 -1.275 4.957 1.00 98.00 88 THR A N 1
ATOM 714 C CA . THR A 1 88 ? -18.811 -1.044 3.575 1.00 98.00 88 THR A CA 1
ATOM 715 C C . THR A 1 88 ? -18.537 0.433 3.292 1.00 98.00 88 THR A C 1
ATOM 717 O O . THR A 1 88 ? -17.662 0.754 2.491 1.00 98.00 88 THR A O 1
ATOM 720 N N . LYS A 1 89 ? -19.246 1.334 3.983 1.00 98.44 89 LYS A N 1
ATOM 721 C CA . LYS A 1 89 ? -19.030 2.781 3.917 1.00 98.44 89 LYS A CA 1
ATOM 722 C C . LYS A 1 89 ? -17.677 3.179 4.510 1.00 98.44 89 LYS A C 1
ATOM 724 O O . LYS A 1 89 ? -16.985 3.996 3.910 1.00 98.44 89 LYS A O 1
ATOM 729 N N . ASP A 1 90 ? -17.301 2.610 5.652 1.00 98.38 90 ASP A N 1
ATOM 730 C CA . ASP A 1 90 ? -16.008 2.893 6.281 1.00 98.38 90 ASP A CA 1
ATOM 731 C C . ASP A 1 90 ? -14.860 2.278 5.487 1.00 98.38 90 ASP A C 1
ATOM 733 O O . ASP A 1 90 ? -13.866 2.958 5.249 1.00 98.38 90 ASP A O 1
ATOM 737 N N . ILE A 1 91 ? -15.036 1.055 4.972 1.00 98.50 91 ILE A N 1
ATOM 738 C CA . ILE A 1 91 ? -14.077 0.435 4.046 1.00 98.50 91 ILE A CA 1
ATOM 739 C C . ILE A 1 91 ? -13.808 1.357 2.853 1.00 98.50 91 ILE A C 1
ATOM 741 O O . ILE A 1 91 ? -12.646 1.615 2.539 1.00 98.50 91 ILE A O 1
ATOM 745 N N . ALA A 1 92 ? -14.861 1.862 2.201 1.00 98.56 92 ALA A N 1
ATOM 746 C CA . ALA A 1 92 ? -14.724 2.757 1.055 1.00 98.56 92 ALA A CA 1
ATOM 747 C C . ALA A 1 92 ? -14.010 4.058 1.442 1.00 98.56 92 ALA A C 1
ATOM 749 O O . ALA A 1 92 ? -13.008 4.405 0.831 1.00 98.56 92 ALA A O 1
ATOM 750 N N . ARG A 1 93 ? -14.454 4.725 2.514 1.00 98.62 93 ARG A N 1
ATOM 751 C CA . ARG A 1 93 ? -13.867 5.985 2.992 1.00 98.62 93 ARG A CA 1
ATOM 752 C C . ARG A 1 93 ? -12.374 5.859 3.308 1.00 98.62 93 ARG A C 1
ATOM 754 O O . ARG A 1 93 ? -11.592 6.712 2.899 1.00 98.62 93 ARG A O 1
ATOM 761 N N . ILE A 1 94 ? -11.986 4.815 4.040 1.00 98.69 94 ILE A N 1
ATOM 762 C CA . ILE A 1 94 ? -10.590 4.572 4.427 1.00 98.69 94 ILE A CA 1
ATOM 763 C C . ILE A 1 94 ? -9.756 4.214 3.194 1.00 98.69 94 ILE A C 1
ATOM 765 O O . ILE A 1 94 ? -8.653 4.729 3.018 1.00 98.69 94 ILE A O 1
ATOM 769 N N . THR A 1 95 ? -10.296 3.367 2.314 1.00 98.31 95 THR A N 1
ATOM 770 C CA . THR A 1 95 ? -9.631 2.993 1.061 1.00 98.31 95 THR A CA 1
ATOM 771 C C . THR A 1 95 ? -9.391 4.212 0.176 1.00 98.31 95 THR A C 1
ATOM 773 O O . THR A 1 95 ? -8.270 4.415 -0.282 1.00 98.31 95 THR A O 1
ATOM 776 N N . ASP A 1 96 ? -10.403 5.053 -0.026 1.00 98.56 96 ASP A N 1
ATOM 777 C CA . ASP A 1 96 ? -10.304 6.244 -0.869 1.00 98.56 96 ASP A CA 1
ATOM 778 C C . ASP A 1 96 ? -9.264 7.228 -0.325 1.00 98.56 96 ASP A C 1
ATOM 780 O O . ASP A 1 96 ? -8.424 7.706 -1.090 1.00 98.56 96 ASP A O 1
ATOM 784 N N . ALA A 1 97 ? -9.256 7.459 0.993 1.00 98.62 97 ALA A N 1
ATOM 785 C CA . ALA A 1 97 ? -8.257 8.298 1.652 1.00 98.62 97 ALA A CA 1
ATOM 786 C C . ALA A 1 97 ? -6.832 7.743 1.475 1.00 98.62 97 ALA A C 1
ATOM 788 O O . ALA A 1 97 ? -5.908 8.485 1.134 1.00 98.62 97 ALA A O 1
ATOM 789 N N . LYS A 1 98 ? -6.647 6.425 1.639 1.00 98.50 98 LYS A N 1
ATOM 790 C CA . LYS A 1 98 ? -5.349 5.762 1.431 1.00 98.50 98 LYS A CA 1
ATOM 791 C C . LYS A 1 98 ? -4.884 5.884 -0.018 1.00 98.50 98 LYS A C 1
ATOM 793 O O . LYS A 1 98 ? -3.713 6.163 -0.273 1.00 98.50 98 LYS A O 1
ATOM 798 N N . GLU A 1 99 ? -5.784 5.687 -0.973 1.00 98.06 99 GLU A N 1
ATOM 799 C CA . GLU A 1 99 ? -5.479 5.765 -2.400 1.00 98.06 99 GLU A CA 1
ATOM 800 C C . GLU A 1 99 ? -5.188 7.203 -2.856 1.00 98.06 99 GLU A C 1
ATOM 802 O O . GLU A 1 99 ? -4.319 7.431 -3.701 1.00 98.06 99 GLU A O 1
ATOM 807 N N . GLU A 1 100 ? -5.879 8.194 -2.293 1.00 98.50 100 GLU A N 1
ATOM 808 C CA . GLU A 1 100 ? -5.579 9.606 -2.520 1.00 98.50 100 GLU A CA 1
ATOM 809 C C . GLU A 1 100 ? -4.183 9.970 -2.014 1.00 98.50 100 GLU A C 1
ATOM 811 O O . GLU A 1 100 ? -3.385 10.499 -2.794 1.00 98.50 100 GLU A O 1
ATOM 816 N N . LYS A 1 101 ? -3.860 9.590 -0.772 1.00 98.12 101 LYS A N 1
ATOM 817 C CA . LYS A 1 101 ? -2.537 9.804 -0.181 1.00 98.12 101 LYS A CA 1
ATOM 818 C C . LYS A 1 101 ? -1.434 9.117 -0.986 1.00 98.12 101 LYS A C 1
ATOM 820 O O . LYS A 1 101 ? -0.399 9.718 -1.262 1.00 98.12 101 LYS A O 1
ATOM 825 N N . TYR A 1 102 ? -1.656 7.872 -1.411 1.00 97.75 102 TYR A N 1
ATOM 826 C CA . TYR A 1 102 ? -0.724 7.152 -2.282 1.00 97.75 102 TYR A CA 1
ATOM 827 C C . TYR A 1 102 ? -0.452 7.927 -3.579 1.00 97.75 102 TYR A C 1
ATOM 829 O O . TYR A 1 102 ? 0.703 8.175 -3.926 1.00 97.75 102 TYR A O 1
ATOM 837 N N . ARG A 1 103 ? -1.507 8.375 -4.276 1.00 97.75 103 ARG A N 1
ATOM 838 C CA . ARG A 1 103 ? -1.366 9.135 -5.528 1.00 97.75 103 ARG A CA 1
ATOM 839 C C . A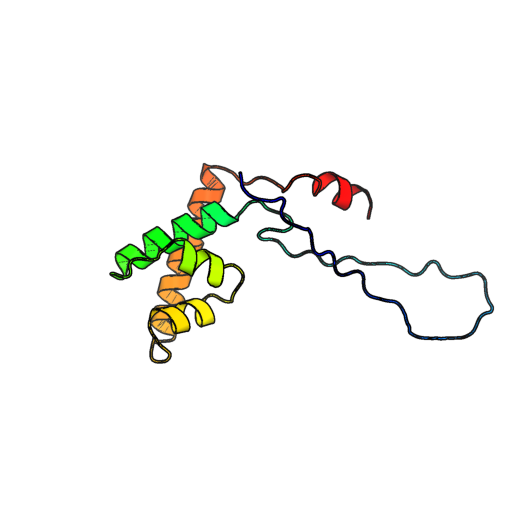RG A 1 103 ? -0.684 10.483 -5.333 1.00 97.75 103 ARG A C 1
ATOM 841 O O . ARG A 1 103 ? -0.008 10.935 -6.251 1.00 97.75 103 ARG A O 1
ATOM 848 N N . GLU A 1 104 ? -0.916 11.151 -4.209 1.00 98.00 104 GLU A N 1
ATOM 849 C CA . GLU A 1 104 ? -0.227 12.393 -3.854 1.00 98.00 104 GLU A CA 1
ATOM 850 C C . GLU A 1 104 ? 1.280 12.155 -3.752 1.00 98.00 104 GLU A C 1
ATOM 852 O O . GLU A 1 104 ? 2.036 12.753 -4.515 1.00 98.00 104 GLU A O 1
ATOM 857 N N . MET A 1 105 ? 1.700 11.187 -2.934 1.00 96.94 105 MET A N 1
ATOM 858 C CA . MET A 1 105 ? 3.120 10.873 -2.756 1.00 96.94 105 MET A CA 1
ATOM 859 C C . MET A 1 105 ? 3.796 10.439 -4.058 1.00 96.94 105 MET A C 1
ATOM 861 O O . MET A 1 105 ? 4.898 10.889 -4.351 1.00 96.94 105 MET A O 1
ATOM 865 N N . VAL A 1 106 ? 3.133 9.610 -4.873 1.00 96.31 106 VAL A N 1
ATOM 866 C CA . VAL A 1 106 ? 3.676 9.183 -6.174 1.00 96.31 106 VAL A CA 1
ATOM 867 C C . VAL A 1 106 ? 3.824 10.364 -7.139 1.00 96.31 106 VAL A C 1
ATOM 869 O O . VAL A 1 106 ? 4.802 10.426 -7.881 1.00 96.31 106 VAL A O 1
ATOM 872 N N . ARG A 1 107 ? 2.884 11.322 -7.141 1.00 96.88 107 ARG A N 1
ATOM 873 C CA . ARG A 1 107 ? 2.981 12.531 -7.979 1.00 96.88 107 ARG A CA 1
ATOM 874 C C . ARG A 1 107 ? 4.120 13.451 -7.545 1.00 96.88 107 ARG A C 1
ATOM 876 O O . ARG A 1 107 ? 4.725 14.087 -8.402 1.00 96.88 107 ARG A O 1
ATOM 883 N N . GLU A 1 108 ? 4.384 13.537 -6.247 1.00 96.25 108 GLU A N 1
ATOM 884 C CA . GLU A 1 108 ? 5.399 14.429 -5.684 1.00 96.25 108 GLU A CA 1
ATOM 885 C C . GLU A 1 108 ? 6.811 13.844 -5.745 1.00 96.25 108 GLU A C 1
ATOM 887 O O . GLU A 1 108 ? 7.742 14.519 -6.182 1.00 96.25 108 GLU A O 1
ATOM 892 N N . ALA A 1 109 ? 6.974 12.594 -5.315 1.00 94.75 109 ALA A N 1
ATOM 893 C CA . ALA A 1 109 ? 8.275 11.938 -5.216 1.00 94.75 109 ALA A CA 1
ATOM 894 C C . ALA A 1 109 ? 8.685 11.213 -6.507 1.00 94.75 109 ALA A C 1
ATOM 896 O O . ALA A 1 109 ? 9.864 10.917 -6.698 1.00 94.75 109 ALA A O 1
ATOM 897 N N . GLY A 1 110 ? 7.727 10.926 -7.392 1.00 95.00 110 GLY A N 1
ATOM 898 C CA . GLY A 1 110 ? 7.915 9.974 -8.480 1.00 95.00 110 GLY A CA 1
ATOM 899 C C . GLY A 1 110 ? 7.892 8.525 -7.986 1.00 95.00 110 GLY A C 1
ATOM 900 O O . GLY A 1 110 ? 7.804 8.246 -6.792 1.00 95.00 110 GLY A O 1
ATOM 901 N N . ILE A 1 111 ? 7.950 7.586 -8.928 1.00 94.88 111 ILE A N 1
ATOM 902 C CA . ILE A 1 111 ? 8.029 6.152 -8.643 1.00 94.88 111 ILE A CA 1
ATOM 903 C C . ILE A 1 111 ? 8.983 5.484 -9.626 1.00 94.88 111 ILE A C 1
ATOM 905 O O . ILE A 1 111 ? 9.029 5.848 -10.804 1.00 94.88 111 ILE A O 1
ATOM 909 N N . GLU A 1 112 ? 9.753 4.520 -9.134 1.00 94.00 112 GLU A N 1
ATOM 910 C CA . GLU A 1 112 ? 10.782 3.842 -9.914 1.00 94.00 112 GLU A CA 1
ATOM 911 C C . GLU A 1 112 ? 10.335 2.443 -10.343 1.00 94.00 112 GLU A C 1
ATOM 913 O O . GLU A 1 112 ? 9.610 1.737 -9.635 1.00 94.00 112 GLU A O 1
ATOM 918 N N . LEU A 1 113 ? 10.800 2.038 -11.525 1.00 96.19 113 LEU A N 1
ATOM 919 C CA . LEU A 1 113 ? 10.702 0.655 -11.969 1.00 96.19 113 LEU A CA 1
ATOM 920 C C . LEU A 1 113 ? 11.701 -0.203 -11.193 1.00 96.19 113 LEU A C 1
ATOM 922 O O . LEU A 1 113 ? 12.836 0.214 -10.956 1.00 96.19 113 LEU A O 1
ATOM 926 N N . LEU A 1 114 ? 11.315 -1.436 -10.877 1.00 95.88 114 LEU A N 1
ATOM 927 C CA . LEU A 1 114 ? 12.237 -2.384 -10.262 1.00 95.88 114 LEU A CA 1
ATOM 928 C C . LEU A 1 114 ? 13.400 -2.737 -11.213 1.00 95.88 114 LEU A C 1
ATOM 930 O O . LEU A 1 114 ? 13.245 -2.721 -12.444 1.00 95.88 114 LEU A O 1
ATOM 934 N N . PRO A 1 115 ? 14.582 -3.093 -10.670 1.00 96.44 115 PRO A N 1
ATOM 935 C CA . PRO A 1 115 ? 15.736 -3.457 -11.481 1.00 96.44 115 PRO A CA 1
ATOM 936 C C . PRO A 1 115 ? 15.416 -4.564 -12.494 1.00 96.44 115 PRO A C 1
ATOM 938 O O . PRO A 1 115 ? 14.937 -5.639 -12.142 1.00 96.44 115 PRO A O 1
ATOM 941 N N . GLY A 1 116 ? 15.718 -4.306 -13.769 1.00 95.00 116 GLY A N 1
ATOM 942 C CA . GLY A 1 116 ? 15.519 -5.264 -14.861 1.00 95.00 116 GLY A CA 1
ATOM 943 C C . GLY A 1 116 ? 14.139 -5.231 -15.523 1.00 95.00 116 GLY A C 1
ATOM 944 O O . GLY A 1 116 ? 13.973 -5.873 -16.556 1.00 95.00 116 GLY A O 1
ATOM 945 N N . VAL A 1 117 ? 13.175 -4.456 -15.015 1.00 96.44 117 VAL A N 1
ATOM 946 C CA . VAL A 1 117 ? 11.837 -4.358 -15.623 1.00 96.44 117 VAL A CA 1
ATOM 947 C C . VAL A 1 117 ? 11.903 -3.817 -17.051 1.00 96.44 117 VAL A C 1
ATOM 949 O O . VAL A 1 117 ? 11.391 -4.459 -17.964 1.00 96.44 117 VAL A O 1
ATOM 952 N N . LEU A 1 118 ? 12.606 -2.699 -17.274 1.00 95.38 118 LEU A N 1
ATOM 953 C CA . LEU A 1 118 ? 12.789 -2.142 -18.624 1.00 95.38 118 LEU A CA 1
ATOM 954 C C . LEU A 1 118 ? 13.405 -3.162 -19.587 1.00 95.38 118 LEU A C 1
ATOM 956 O O . LEU A 1 118 ? 12.922 -3.326 -20.702 1.00 95.38 118 LEU A O 1
ATOM 960 N N . PHE A 1 119 ? 14.414 -3.908 -19.126 1.00 95.88 119 PHE A N 1
ATOM 961 C CA . PHE A 1 119 ? 15.052 -4.944 -19.933 1.00 95.88 119 PHE A CA 1
ATOM 962 C C . PHE A 1 119 ? 14.050 -6.007 -20.392 1.00 95.88 119 PHE A C 1
ATOM 964 O O . PHE A 1 119 ? 14.070 -6.390 -21.555 1.00 95.88 119 PHE A O 1
ATOM 971 N N . TRP A 1 120 ? 13.178 -6.493 -19.507 1.00 94.50 120 TRP A N 1
ATOM 972 C CA . TRP A 1 120 ? 12.209 -7.526 -19.874 1.00 94.50 120 TRP A CA 1
ATOM 973 C C . TRP A 1 120 ? 11.080 -6.997 -20.756 1.00 94.50 120 TRP A C 1
ATOM 975 O O . TRP A 1 120 ? 10.670 -7.701 -21.676 1.00 94.50 120 TRP A O 1
ATOM 985 N N . LEU A 1 121 ? 10.620 -5.765 -20.530 1.00 93.56 121 LEU A N 1
ATOM 986 C CA . LEU A 1 121 ? 9.592 -5.138 -21.364 1.00 93.56 121 LEU A CA 1
ATOM 987 C C . LEU A 1 121 ? 10.061 -4.924 -22.811 1.00 93.56 121 LEU A C 1
ATOM 989 O O . LEU A 1 121 ? 9.265 -5.061 -23.729 1.00 93.56 121 LEU A O 1
ATOM 993 N N . GLU A 1 122 ? 11.349 -4.655 -23.033 1.00 94.00 122 GLU A N 1
ATOM 994 C CA . GLU A 1 122 ? 11.931 -4.506 -24.377 1.00 94.00 122 GLU A CA 1
ATOM 995 C C . GLU A 1 122 ? 12.172 -5.840 -25.113 1.00 94.00 122 GLU A C 1
ATOM 997 O O . GLU A 1 122 ? 12.525 -5.844 -26.295 1.00 94.00 122 GLU A O 1
ATOM 1002 N N . LYS A 1 123 ? 12.061 -6.982 -24.422 1.00 88.44 123 LYS A N 1
ATOM 1003 C CA . LYS A 1 123 ? 12.395 -8.316 -24.960 1.00 88.44 123 LYS A CA 1
ATOM 1004 C C . LYS A 1 123 ? 11.181 -9.162 -25.341 1.00 88.44 123 LYS A C 1
ATOM 1006 O O . LYS A 1 123 ? 11.382 -10.231 -25.924 1.00 88.44 123 LYS A O 1
ATOM 1011 N N . LEU A 1 124 ? 9.979 -8.723 -24.978 1.00 80.56 124 LEU A N 1
ATOM 1012 C CA . LEU A 1 124 ? 8.706 -9.391 -25.256 1.00 80.56 124 LEU A CA 1
ATOM 1013 C C . LEU A 1 124 ? 8.046 -8.811 -26.509 1.00 80.56 124 LEU A C 1
ATOM 1015 O O . LEU A 1 124 ? 7.451 -9.625 -27.250 1.00 80.56 124 LEU A O 1
#

Sequence (124 aa):
MRPPFTIHAILADPLLKCRKEGKGKMMERAALWDLDGTLLDSAEFHWISWQEVLLAENFELSRERFLASFGMRNDAILRDYFGEDISTKDIARITDAKEEKYREMVREAGIELLPGVLFWLEKL

Foldseek 3Di:
DDDDDDADWDFDDPPPDDDDDDDDDPDDGDTDFDPDPHFWVQLVLLVVLLQVLVVVVVFHDDPVLSVVCPPHDQLVSVCVRPNPPDDPVVSVVSVVSSVVSSVVCCVVVNIDTDPCNVVVVVVD

Secondary structure (DSSP, 8-state):
-PPPPP----PPP--------SS-----------SBTTTB--HHHHHHHHHHHHHHTT----HHHHHHHTTS-HHHHHHHHH-TT--HHHHHHHHHHHHHHHHHHHHHH---BPTTHHHHHTT-